Protein AF-A0AAT9QYH2-F1 (afdb_monomer)

Mean predicted aligned error: 5.4 Å

Sequence (71 aa):
MTQPVDADELLRRIRAARDWAAGEEERLLALAEGATDDVEGIGLAIQKTAFEVVRSALDEIIEPGTQRDGD

Nearest PDB structures (foldseek):
  5n5e-assembly1_e  TM=9.234E-01  e=5.491E-01  Pyrococcus furiosus COM1
  3k6c-assembly1_A  TM=9.271E-01  e=1.411E+00  Nitrosomonas europaea
  5l8f-assembly1_C  TM=8.444E-01  e=2.009E+00  Rhodospirillum rubrum ATCC 11170
  6suw-assembly3_V  TM=8.766E-01  e=2.699E+00  Rhodospirillum rubrum ATCC 11170
  5l8b-assembly1_J  TM=7.918E-01  e=2.398E+00  Rhodospirillum rubrum

Secondary structure (DSSP, 8-state):
-PPPPPHHHHHHHHHHHHHHHHHHHHHHHHHHHT--SHHHHHHHHHHHHHHHHHHHHHHHHHSTTTTTT--

Solvent-accessible surface area (backbone atoms only — not comparable to full-atom values): 4013 Å² total; per-residue (Å²): 133,84,74,87,74,52,69,69,57,50,50,51,50,51,50,52,52,30,54,49,25,52,53,48,29,54,53,29,49,59,49,35,75,66,48,90,46,70,68,59,27,52,54,30,50,53,53,25,51,54,28,48,53,52,26,50,54,44,45,39,72,76,44,71,66,73,74,71,79,79,124

Foldseek 3Di:
DDDDDDPVRVLVVLVVLLVVLVVLLVVLVVVLVVDPDPVSNVVSVVSSVVSVVSNVVSCCVNPNPPPVPPD

Radius of gyration: 15.67 Å; Cα contacts (8 Å, |Δi|>4): 47; chains: 1; bounding box: 36×31×38 Å

Structure (mmCIF, N/CA/C/O backbone):
data_AF-A0AAT9QYH2-F1
#
_entry.id   AF-A0AAT9QYH2-F1
#
loop_
_atom_site.group_PDB
_atom_site.id
_atom_site.type_symbol
_atom_site.label_atom_id
_atom_site.label_alt_id
_atom_site.label_comp_id
_atom_site.label_asym_id
_atom_site.label_entity_id
_atom_site.label_seq_id
_atom_site.pdbx_PDB_ins_code
_atom_site.Cartn_x
_atom_site.Cartn_y
_atom_site.Cartn_z
_atom_site.occupancy
_atom_site.B_iso_or_equiv
_atom_site.auth_seq_id
_atom_site.auth_comp_id
_atom_site.auth_asym_id
_atom_site.auth_atom_id
_atom_site.pdbx_PDB_model_num
ATOM 1 N N . MET A 1 1 ? -16.909 21.036 9.323 1.00 54.44 1 MET A N 1
ATOM 2 C CA . MET A 1 1 ? -16.972 20.135 10.491 1.00 54.44 1 MET A CA 1
ATOM 3 C C . MET A 1 1 ? -16.842 18.717 9.973 1.00 54.44 1 MET A C 1
ATOM 5 O O . MET A 1 1 ? -17.720 18.282 9.240 1.00 54.44 1 MET A O 1
ATOM 9 N N . THR A 1 2 ? -15.733 18.038 10.249 1.00 75.44 2 THR A N 1
ATOM 10 C CA . THR A 1 2 ? -15.597 16.607 9.954 1.00 75.44 2 THR A CA 1
ATOM 11 C C . THR A 1 2 ? -16.411 15.835 10.981 1.00 75.44 2 THR A C 1
ATOM 13 O O . THR A 1 2 ? -16.279 16.075 12.180 1.00 75.44 2 THR A O 1
ATOM 16 N N . GLN A 1 3 ? -17.300 14.965 10.507 1.00 79.38 3 GLN A N 1
ATOM 17 C CA . GLN A 1 3 ? -18.036 14.071 11.393 1.00 79.38 3 GLN A CA 1
ATOM 18 C C . GLN A 1 3 ? -17.049 13.074 12.016 1.00 79.38 3 GLN A C 1
ATOM 20 O O . GLN A 1 3 ? -16.124 12.647 11.314 1.00 79.38 3 GLN A O 1
ATOM 25 N N . PRO A 1 4 ? -17.213 12.714 13.300 1.00 81.06 4 PRO A N 1
ATOM 26 C CA . PRO A 1 4 ? -16.428 11.647 13.901 1.00 81.06 4 PRO A CA 1
ATOM 27 C C . PRO A 1 4 ? -16.591 10.380 13.059 1.00 81.06 4 PRO A C 1
ATOM 29 O O . PRO A 1 4 ? -17.710 9.993 12.723 1.00 81.06 4 PRO A O 1
ATOM 32 N N . VAL A 1 5 ? -15.473 9.773 12.678 1.00 83.06 5 VAL A N 1
ATOM 33 C CA . VAL A 1 5 ? -15.470 8.505 11.950 1.00 83.06 5 VAL A CA 1
ATOM 34 C C . VAL A 1 5 ? -15.489 7.389 12.985 1.00 83.06 5 VAL A C 1
ATOM 36 O O . VAL A 1 5 ? -14.701 7.417 13.929 1.00 83.06 5 VAL A O 1
ATOM 39 N N . ASP A 1 6 ? -16.400 6.434 12.816 1.00 91.75 6 ASP A N 1
ATOM 40 C CA . ASP A 1 6 ? -16.449 5.231 13.645 1.00 91.75 6 ASP A CA 1
ATOM 41 C C . ASP A 1 6 ? -15.143 4.428 13.514 1.00 91.75 6 ASP A C 1
ATOM 43 O O . ASP A 1 6 ? -14.530 4.400 12.443 1.00 91.75 6 ASP A O 1
ATOM 47 N N . ALA A 1 7 ? -14.716 3.770 14.590 1.00 92.69 7 ALA A N 1
ATOM 48 C CA . ALA A 1 7 ? -13.479 2.995 14.617 1.00 92.69 7 ALA A CA 1
ATOM 49 C C . ALA A 1 7 ? -13.479 1.896 13.541 1.00 92.69 7 ALA A C 1
ATOM 51 O O . ALA A 1 7 ? -12.470 1.699 12.863 1.00 92.69 7 ALA A O 1
ATOM 52 N N . ASP A 1 8 ? -14.629 1.261 13.300 1.00 94.69 8 ASP A N 1
ATOM 53 C CA . ASP A 1 8 ? -14.784 0.258 12.244 1.00 94.69 8 ASP A CA 1
ATOM 54 C C . ASP A 1 8 ? -14.647 0.861 10.844 1.00 94.69 8 ASP A C 1
ATOM 56 O O . ASP A 1 8 ? -14.069 0.252 9.945 1.00 94.69 8 ASP A O 1
ATOM 60 N N . GLU A 1 9 ? -15.165 2.073 10.641 1.00 95.88 9 GLU A N 1
ATOM 61 C CA . GLU A 1 9 ? -15.022 2.784 9.373 1.00 95.88 9 GLU A CA 1
ATOM 62 C C . GLU A 1 9 ? -13.574 3.216 9.136 1.00 95.88 9 GLU A C 1
ATOM 64 O O . GLU A 1 9 ? -13.072 3.111 8.016 1.00 95.88 9 GLU A O 1
ATOM 69 N N . LEU A 1 10 ? -12.874 3.644 10.187 1.00 95.56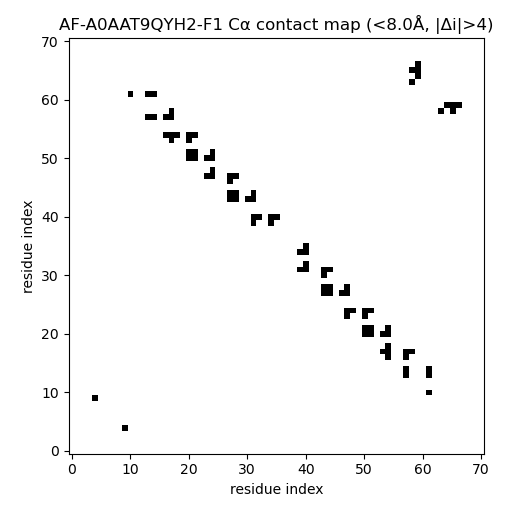 10 LEU A N 1
ATOM 70 C CA . LEU A 1 10 ? -11.450 3.937 10.104 1.00 95.56 10 LEU A CA 1
ATOM 71 C C . LEU A 1 10 ? -10.653 2.673 9.753 1.00 95.56 10 LEU A C 1
ATOM 73 O O . LEU A 1 10 ? -9.858 2.700 8.814 1.00 95.56 10 LEU A O 1
ATOM 77 N N . LEU A 1 11 ? -10.914 1.552 10.431 1.00 95.88 11 LEU A N 1
ATOM 78 C CA . LEU A 1 11 ? -10.248 0.279 10.157 1.00 95.88 11 LEU A CA 1
ATOM 79 C C . LEU A 1 11 ? -10.531 -0.226 8.734 1.00 95.88 11 LEU A C 1
ATOM 81 O O . LEU A 1 11 ? -9.615 -0.699 8.060 1.00 95.88 11 LEU A O 1
ATOM 85 N N . AR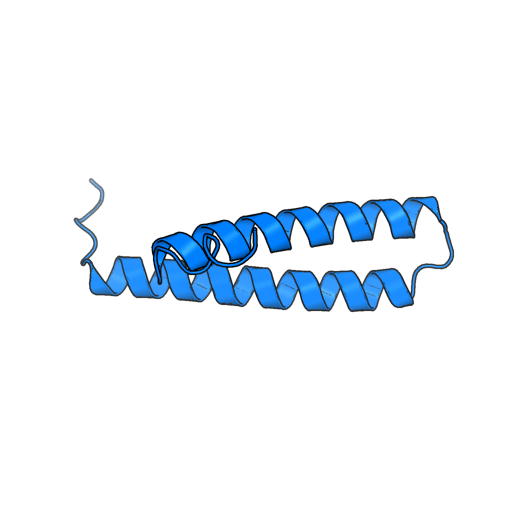G A 1 12 ? -11.766 -0.077 8.235 1.00 96.62 12 ARG A N 1
ATOM 86 C CA . ARG A 1 12 ? -12.110 -0.396 6.838 1.00 96.62 12 ARG A CA 1
ATOM 87 C C . ARG A 1 12 ? -11.281 0.414 5.845 1.00 96.62 12 ARG A C 1
ATOM 89 O O . ARG A 1 12 ? -10.777 -0.155 4.882 1.00 96.62 12 ARG A O 1
ATOM 96 N N . ARG A 1 13 ? -11.104 1.716 6.078 1.00 97.31 13 ARG A N 1
ATOM 97 C CA . ARG A 1 13 ? -10.296 2.583 5.201 1.00 97.31 13 ARG A CA 1
ATOM 98 C C . ARG A 1 13 ? -8.817 2.233 5.234 1.00 97.31 13 ARG A C 1
ATOM 100 O O . ARG A 1 13 ? -8.183 2.234 4.186 1.00 97.31 13 ARG A O 1
ATOM 107 N N . ILE A 1 14 ? -8.285 1.919 6.414 1.00 97.19 14 ILE A N 1
ATOM 108 C CA . ILE A 1 14 ? -6.887 1.501 6.578 1.00 97.19 14 ILE A CA 1
ATOM 109 C C . ILE A 1 14 ? -6.645 0.192 5.817 1.00 97.19 14 ILE A C 1
ATOM 111 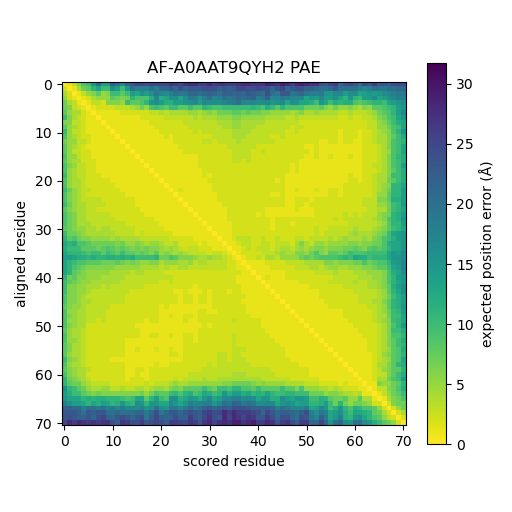O O . ILE A 1 14 ? -5.695 0.110 5.044 1.00 97.19 14 ILE A O 1
ATOM 115 N N . ARG A 1 15 ? -7.541 -0.797 5.950 1.00 97.81 15 ARG A N 1
ATOM 116 C CA . ARG A 1 15 ? -7.473 -2.050 5.179 1.00 97.81 15 ARG A CA 1
ATOM 117 C C . ARG A 1 15 ? -7.566 -1.808 3.674 1.00 97.81 15 ARG A C 1
ATOM 119 O O . ARG A 1 15 ? -6.733 -2.309 2.934 1.00 97.81 15 ARG A O 1
ATOM 126 N N . ALA A 1 16 ? -8.499 -0.968 3.227 1.00 98.19 16 ALA A N 1
ATOM 127 C CA . ALA A 1 16 ? -8.612 -0.626 1.811 1.00 98.19 16 ALA A CA 1
ATOM 128 C C . ALA A 1 16 ? -7.342 0.057 1.266 1.00 98.19 16 ALA A C 1
ATOM 130 O O . ALA A 1 16 ? -6.913 -0.237 0.154 1.00 98.19 16 ALA A O 1
ATOM 131 N N . ALA A 1 17 ? -6.715 0.944 2.047 1.00 98.19 17 ALA A N 1
ATOM 132 C CA . ALA A 1 17 ? -5.449 1.574 1.674 1.00 98.19 17 ALA A CA 1
ATOM 133 C C . ALA A 1 17 ? -4.292 0.563 1.614 1.00 98.19 17 ALA A C 1
ATOM 135 O O . ALA A 1 17 ? -3.453 0.646 0.720 1.00 98.19 17 ALA A O 1
ATOM 136 N N . ARG A 1 18 ? -4.264 -0.408 2.532 1.00 97.88 18 ARG A N 1
ATOM 137 C CA . ARG A 1 18 ? -3.279 -1.495 2.549 1.00 97.88 18 ARG A CA 1
ATOM 138 C C . ARG A 1 18 ? -3.411 -2.383 1.312 1.00 97.88 18 ARG A C 1
ATOM 140 O O . ARG A 1 18 ? -2.410 -2.659 0.659 1.00 97.88 18 ARG A O 1
ATOM 147 N N . ASP A 1 19 ? -4.632 -2.787 0.977 1.00 98.31 19 ASP A N 1
ATOM 148 C CA . ASP A 1 19 ? -4.904 -3.630 -0.191 1.00 98.31 19 ASP A CA 1
ATOM 149 C C . ASP A 1 19 ? -4.582 -2.888 -1.497 1.00 98.31 19 ASP A C 1
ATOM 151 O O . ASP A 1 19 ? -4.035 -3.468 -2.433 1.00 98.31 19 ASP A O 1
ATOM 155 N N . TRP A 1 20 ? -4.849 -1.579 -1.544 1.00 98.38 20 TRP A N 1
ATOM 156 C CA . TRP A 1 20 ? -4.421 -0.727 -2.651 1.00 98.38 20 TRP A CA 1
ATOM 157 C C . TRP A 1 20 ? -2.894 -0.667 -2.788 1.00 98.38 20 TRP A C 1
ATOM 159 O O . TRP A 1 20 ? -2.389 -0.824 -3.898 1.00 98.38 20 TRP A O 1
ATOM 169 N N . ALA A 1 21 ? -2.160 -0.479 -1.686 1.00 98.12 21 ALA A N 1
ATOM 170 C CA . ALA A 1 21 ? -0.698 -0.465 -1.712 1.00 98.12 21 ALA A CA 1
ATOM 171 C C . ALA A 1 21 ? -0.130 -1.802 -2.216 1.00 98.12 21 ALA A C 1
ATOM 173 O O . ALA A 1 21 ? 0.741 -1.797 -3.081 1.00 98.12 21 ALA A O 1
ATOM 174 N N . ALA A 1 22 ? -0.688 -2.931 -1.765 1.00 97.81 22 ALA A N 1
ATOM 175 C CA . ALA A 1 22 ? -0.308 -4.259 -2.249 1.00 97.81 22 ALA A CA 1
ATOM 176 C C . ALA A 1 22 ? -0.542 -4.420 -3.763 1.00 97.81 22 ALA A C 1
ATOM 178 O O . ALA A 1 22 ? 0.340 -4.882 -4.483 1.00 97.81 22 ALA A O 1
ATOM 179 N N . GLY A 1 23 ? -1.702 -3.985 -4.269 1.00 98.12 23 GLY A N 1
ATOM 180 C CA . GLY A 1 23 ? -1.991 -4.031 -5.706 1.00 98.12 23 GLY A CA 1
ATOM 181 C C . GLY A 1 23 ? -1.047 -3.156 -6.538 1.00 98.12 23 GLY A C 1
ATOM 182 O O . GLY A 1 23 ? -0.700 -3.501 -7.667 1.00 98.12 23 GLY A O 1
ATOM 183 N N . GLU A 1 24 ? -0.593 -2.036 -5.981 1.00 98.44 24 GLU A N 1
ATOM 184 C CA . GLU A 1 24 ? 0.361 -1.154 -6.645 1.00 98.44 24 GLU A CA 1
ATOM 185 C C . GLU A 1 24 ? 1.786 -1.728 -6.650 1.00 98.44 24 GLU A C 1
ATOM 187 O O . GLU A 1 24 ? 2.479 -1.606 -7.660 1.00 98.44 24 GLU A O 1
ATOM 192 N N . GLU A 1 25 ? 2.204 -2.429 -5.588 1.00 97.62 25 GLU A N 1
ATOM 193 C CA . GLU A 1 25 ? 3.450 -3.210 -5.581 1.00 97.62 25 GLU A CA 1
ATOM 194 C C . GLU A 1 25 ? 3.461 -4.255 -6.706 1.00 97.62 25 GLU A C 1
ATOM 196 O O . GLU A 1 25 ? 4.436 -4.340 -7.455 1.00 97.62 25 GLU A O 1
ATOM 201 N N . GLU A 1 26 ? 2.373 -5.018 -6.857 1.00 96.62 26 GLU A N 1
ATOM 202 C CA . GLU A 1 26 ? 2.228 -6.023 -7.919 1.00 96.62 26 GLU A CA 1
ATOM 203 C C . GLU A 1 26 ? 2.248 -5.382 -9.312 1.00 96.62 26 GLU A C 1
ATOM 205 O O . GLU A 1 26 ? 2.940 -5.859 -10.216 1.00 96.62 26 GLU A O 1
ATOM 210 N N . ARG A 1 27 ? 1.540 -4.259 -9.488 1.00 97.75 27 ARG A N 1
ATOM 211 C CA . ARG A 1 27 ? 1.517 -3.511 -10.752 1.00 97.75 27 ARG A CA 1
ATOM 212 C C . ARG A 1 27 ? 2.908 -3.008 -11.136 1.00 97.75 27 ARG A C 1
ATOM 214 O O . ARG A 1 27 ? 3.296 -3.101 -12.300 1.00 97.75 27 ARG A O 1
ATOM 221 N N . LEU A 1 28 ? 3.647 -2.452 -10.178 1.00 97.56 28 LEU A N 1
ATOM 222 C CA . LEU A 1 28 ? 4.988 -1.913 -10.401 1.00 97.56 28 LEU A CA 1
ATOM 223 C C . LEU A 1 28 ? 6.009 -3.019 -10.658 1.00 97.56 28 LEU A C 1
ATOM 225 O O . LEU A 1 28 ? 6.878 -2.836 -11.508 1.00 97.56 28 LEU A O 1
ATOM 229 N N . LEU A 1 29 ? 5.877 -4.169 -9.991 1.00 94.56 29 LEU A N 1
ATOM 230 C CA . LEU A 1 29 ? 6.687 -5.350 -10.277 1.00 94.56 29 LEU A CA 1
ATOM 231 C C . LEU A 1 29 ? 6.481 -5.822 -11.723 1.00 94.56 29 LEU A C 1
ATOM 233 O O . LEU A 1 29 ? 7.456 -5.963 -12.454 1.00 94.56 29 LEU A O 1
ATOM 237 N N . ALA A 1 30 ? 5.229 -5.967 -12.164 1.00 95.56 30 ALA A N 1
ATOM 238 C CA . ALA A 1 30 ? 4.917 -6.375 -13.534 1.00 95.56 30 ALA A CA 1
ATOM 239 C C . ALA A 1 30 ? 5.445 -5.381 -14.587 1.00 95.56 30 ALA A C 1
ATOM 241 O O . ALA A 1 30 ? 5.873 -5.780 -15.669 1.00 95.56 30 ALA A O 1
ATOM 242 N N . LEU A 1 31 ? 5.442 -4.079 -14.281 1.00 95.06 31 LEU A N 1
ATOM 243 C CA . LEU A 1 31 ? 6.056 -3.073 -15.150 1.00 95.06 31 LEU A CA 1
ATOM 244 C C . LEU A 1 31 ? 7.582 -3.162 -15.160 1.00 95.06 31 LEU A C 1
ATOM 246 O O . LEU A 1 31 ? 8.181 -3.029 -16.223 1.00 95.06 31 LEU A O 1
ATOM 250 N N . ALA A 1 32 ? 8.209 -3.395 -14.005 1.00 93.06 32 ALA A N 1
ATOM 251 C CA . ALA A 1 32 ? 9.660 -3.517 -13.900 1.00 93.06 32 ALA A CA 1
ATOM 252 C C . ALA A 1 32 ? 10.181 -4.737 -14.674 1.00 93.06 32 ALA A C 1
ATOM 254 O O . ALA A 1 32 ? 11.225 -4.650 -15.312 1.00 93.06 32 ALA A O 1
ATOM 255 N N . GLU A 1 33 ? 9.430 -5.842 -14.688 1.00 91.75 33 GLU A N 1
ATOM 256 C CA . GLU A 1 33 ? 9.730 -7.026 -15.507 1.00 91.75 33 GLU A CA 1
ATOM 257 C C . GLU A 1 33 ? 9.685 -6.739 -17.017 1.00 91.75 33 GLU A C 1
ATOM 259 O O . GLU A 1 33 ? 10.379 -7.393 -17.795 1.00 91.75 33 GLU A O 1
ATOM 264 N N . GLY A 1 34 ? 8.875 -5.762 -17.436 1.00 92.56 34 GLY A N 1
ATOM 265 C CA . GLY A 1 34 ? 8.760 -5.318 -18.825 1.00 92.56 34 GLY A CA 1
ATOM 266 C C . GLY A 1 34 ? 9.700 -4.173 -19.213 1.00 92.56 34 GLY A C 1
ATOM 267 O O . GLY A 1 34 ? 9.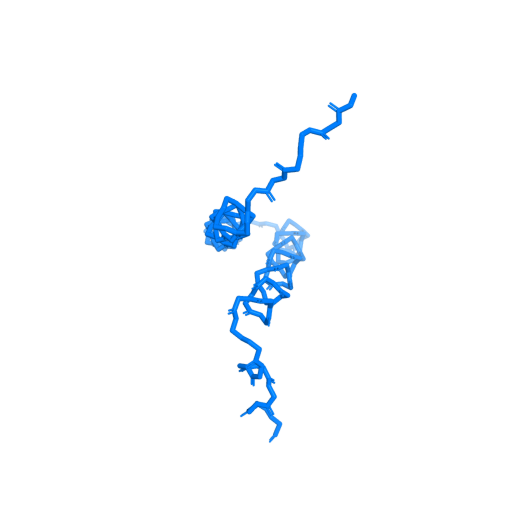698 -3.774 -20.380 1.00 92.56 34 GLY A O 1
ATOM 268 N N . ALA A 1 35 ? 10.476 -3.628 -18.272 1.00 92.38 35 ALA A N 1
ATOM 269 C CA . ALA A 1 35 ? 11.356 -2.495 -18.528 1.00 92.38 35 ALA A CA 1
ATOM 270 C C . ALA A 1 35 ? 12.519 -2.901 -19.445 1.00 92.38 35 ALA A C 1
ATOM 272 O O . ALA A 1 35 ? 13.186 -3.915 -19.238 1.00 92.38 35 ALA A O 1
ATOM 273 N N . THR A 1 36 ? 12.774 -2.086 -20.467 1.00 91.94 36 THR A N 1
ATOM 274 C CA . THR A 1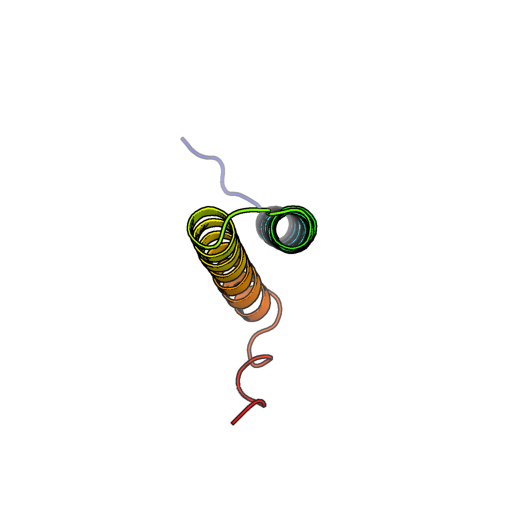 36 ? 13.884 -2.303 -21.413 1.00 91.94 36 THR A CA 1
ATOM 275 C C . THR A 1 36 ? 15.103 -1.434 -21.118 1.00 91.94 36 THR A C 1
ATOM 277 O O . THR A 1 36 ? 16.148 -1.624 -21.736 1.00 91.94 36 THR A O 1
ATOM 280 N N . ASP A 1 37 ? 14.954 -0.466 -20.214 1.00 94.38 37 ASP A N 1
ATOM 281 C CA . ASP A 1 37 ? 15.993 0.466 -19.794 1.00 94.38 37 ASP A CA 1
ATOM 282 C C . ASP A 1 37 ? 16.246 0.356 -18.283 1.00 94.38 37 ASP A C 1
ATOM 284 O O . ASP A 1 37 ? 15.314 0.269 -17.479 1.00 94.38 37 ASP A O 1
ATOM 288 N N . ASP A 1 38 ? 17.520 0.396 -17.894 1.00 90.38 38 ASP A N 1
ATOM 289 C CA . ASP A 1 38 ? 17.939 0.213 -16.503 1.00 90.38 38 ASP A CA 1
ATOM 290 C C . ASP A 1 38 ? 17.480 1.374 -15.606 1.00 90.38 38 ASP A C 1
ATOM 292 O O . ASP A 1 38 ? 17.154 1.167 -14.434 1.00 90.38 38 ASP A O 1
ATOM 296 N N . VAL A 1 39 ? 17.4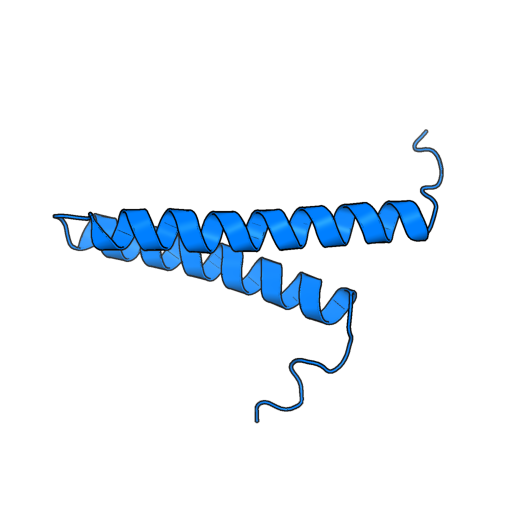24 2.604 -16.133 1.00 94.06 39 VAL A N 1
ATOM 297 C CA . VAL A 1 39 ? 16.984 3.776 -15.358 1.00 94.06 39 VAL A CA 1
ATOM 298 C C . VAL A 1 39 ? 15.488 3.684 -15.066 1.00 94.06 39 VAL A C 1
ATOM 300 O O . VAL A 1 39 ? 15.063 3.954 -13.939 1.00 94.06 39 VAL A O 1
ATOM 303 N N . GLU A 1 40 ? 14.696 3.255 -16.049 1.00 93.44 40 GLU A N 1
ATOM 304 C CA . GLU A 1 40 ? 13.274 2.960 -15.868 1.00 93.44 40 GLU A CA 1
ATOM 305 C C . GLU A 1 40 ? 13.057 1.850 -14.827 1.00 93.44 40 GLU A C 1
ATOM 307 O O . GLU A 1 40 ? 12.280 2.038 -13.885 1.00 93.44 40 GLU A O 1
ATOM 312 N N . GLY A 1 41 ? 13.798 0.742 -14.933 1.00 94.25 41 GLY A N 1
ATOM 313 C CA . GLY A 1 41 ? 13.726 -0.369 -13.981 1.00 94.25 41 GLY A CA 1
ATOM 314 C C . GLY A 1 41 ? 14.032 0.057 -12.541 1.00 94.25 41 GLY A C 1
ATOM 315 O O . GLY A 1 41 ? 13.286 -0.277 -11.617 1.00 94.25 41 GLY A O 1
ATOM 316 N N . ILE A 1 42 ? 15.074 0.871 -12.338 1.00 95.19 42 ILE A N 1
ATOM 317 C CA . ILE A 1 42 ? 15.408 1.439 -11.020 1.00 95.19 42 ILE A CA 1
ATOM 318 C C . ILE A 1 42 ? 14.281 2.349 -10.512 1.00 95.19 42 ILE A C 1
ATOM 320 O O . ILE A 1 42 ? 13.903 2.270 -9.341 1.00 95.19 42 ILE A O 1
ATOM 324 N N . GLY A 1 43 ? 13.720 3.200 -11.375 1.00 96.75 43 GLY A N 1
ATOM 325 C CA . GLY A 1 43 ? 12.613 4.088 -11.015 1.00 96.75 43 GLY A CA 1
ATOM 326 C C . GLY A 1 43 ? 11.364 3.330 -10.554 1.00 96.75 43 GLY A C 1
ATOM 327 O O . GLY A 1 43 ? 10.731 3.723 -9.571 1.00 96.75 43 GLY A O 1
ATOM 328 N N . LEU A 1 44 ? 11.035 2.226 -11.226 1.00 97.00 44 LEU A N 1
ATOM 329 C CA . LEU A 1 44 ? 9.923 1.343 -10.866 1.00 97.00 44 LEU A CA 1
ATOM 330 C C . LEU A 1 44 ? 10.195 0.587 -9.560 1.00 97.00 44 LEU A C 1
ATOM 332 O O . LEU A 1 44 ? 9.307 0.502 -8.712 1.00 97.00 44 LEU A O 1
ATOM 336 N N . ALA A 1 45 ? 11.428 0.119 -9.346 1.00 94.94 45 ALA A N 1
ATOM 337 C CA . ALA A 1 45 ? 11.826 -0.530 -8.099 1.00 94.94 45 ALA A CA 1
ATOM 338 C C . ALA A 1 45 ? 11.718 0.418 -6.892 1.00 94.94 45 ALA A C 1
ATOM 340 O O . ALA A 1 45 ? 11.193 0.031 -5.850 1.00 94.94 45 ALA A O 1
ATOM 341 N N . ILE A 1 46 ? 12.146 1.679 -7.032 1.00 96.88 46 ILE A N 1
ATOM 342 C CA . ILE A 1 46 ? 12.006 2.693 -5.973 1.00 96.88 46 ILE A CA 1
ATOM 343 C C . ILE A 1 46 ? 10.530 2.944 -5.649 1.00 96.88 46 ILE A C 1
ATOM 345 O O . ILE A 1 46 ? 10.160 3.006 -4.475 1.00 96.88 46 ILE A O 1
ATOM 349 N N . GLN A 1 47 ? 9.679 3.065 -6.673 1.00 97.19 47 GLN A N 1
ATOM 350 C CA . GLN A 1 47 ? 8.239 3.231 -6.471 1.00 97.19 47 GLN A CA 1
ATOM 351 C C . GLN A 1 47 ? 7.637 2.018 -5.759 1.00 97.19 47 GLN A C 1
ATOM 353 O O . GLN A 1 47 ? 6.908 2.201 -4.788 1.00 97.19 47 GLN A O 1
ATOM 358 N N . LYS A 1 48 ? 7.991 0.792 -6.171 1.00 97.56 48 LYS A N 1
ATOM 359 C CA . LYS A 1 48 ? 7.527 -0.437 -5.513 1.00 97.56 48 LYS A CA 1
ATOM 360 C C . LYS A 1 48 ? 7.892 -0.419 -4.028 1.00 97.56 48 LYS A C 1
ATOM 362 O O . LYS A 1 48 ? 7.025 -0.640 -3.189 1.00 97.56 48 LYS A O 1
ATOM 367 N N . THR A 1 49 ? 9.144 -0.102 -3.697 1.00 97.12 49 THR A N 1
ATOM 368 C CA . THR A 1 49 ? 9.608 -0.020 -2.304 1.00 97.12 49 THR A CA 1
ATOM 369 C C . THR A 1 49 ? 8.817 1.008 -1.494 1.00 97.12 49 THR A C 1
ATOM 371 O O . THR A 1 49 ? 8.526 0.775 -0.324 1.00 97.12 49 THR A O 1
ATOM 374 N N . ALA A 1 50 ? 8.421 2.137 -2.090 1.00 97.69 50 ALA A N 1
ATOM 375 C CA . ALA A 1 50 ? 7.593 3.120 -1.395 1.00 97.69 50 ALA A CA 1
ATOM 376 C C . ALA A 1 50 ? 6.219 2.544 -1.001 1.00 97.69 50 ALA A C 1
ATOM 378 O O . ALA A 1 50 ? 5.773 2.752 0.129 1.00 97.69 50 ALA A O 1
ATOM 379 N N . PHE A 1 51 ? 5.574 1.788 -1.894 1.00 97.81 51 PHE A N 1
ATOM 380 C CA . PHE A 1 51 ? 4.307 1.114 -1.591 1.00 97.81 51 PHE A CA 1
ATOM 381 C C . PHE A 1 51 ? 4.469 -0.017 -0.578 1.00 97.81 51 PHE A C 1
ATOM 383 O O . PHE A 1 51 ? 3.649 -0.124 0.331 1.00 97.81 51 PHE A O 1
ATOM 390 N N . GLU A 1 52 ? 5.569 -0.765 -0.651 1.00 97.31 52 GLU A N 1
ATOM 391 C CA . GLU A 1 52 ? 5.918 -1.800 0.324 1.00 97.31 52 GLU A CA 1
ATOM 392 C C . GLU A 1 52 ? 6.067 -1.232 1.741 1.00 97.31 52 GLU A C 1
ATOM 394 O O . GLU A 1 52 ? 5.501 -1.775 2.689 1.00 97.31 52 GLU A O 1
ATOM 399 N N . VAL A 1 53 ? 6.752 -0.092 1.892 1.00 97.44 53 VAL A N 1
ATOM 400 C CA . VAL A 1 53 ? 6.896 0.600 3.185 1.00 97.44 53 VAL A CA 1
ATOM 401 C C . VAL A 1 53 ? 5.547 1.100 3.706 1.00 97.44 53 VAL A C 1
ATOM 403 O O . VAL A 1 53 ? 5.262 0.975 4.897 1.00 97.44 53 VAL A O 1
ATOM 406 N N . VAL A 1 54 ? 4.689 1.645 2.837 1.00 96.75 54 VAL A N 1
ATOM 407 C CA . VAL A 1 54 ? 3.339 2.077 3.233 1.00 96.75 54 VAL A CA 1
ATOM 408 C C . VAL A 1 54 ? 2.498 0.883 3.679 1.00 96.75 54 VAL A C 1
ATOM 410 O O . VAL A 1 54 ? 1.884 0.944 4.744 1.00 96.75 54 VAL A O 1
ATOM 413 N N . ARG A 1 55 ? 2.490 -0.215 2.914 1.00 97.00 55 ARG A N 1
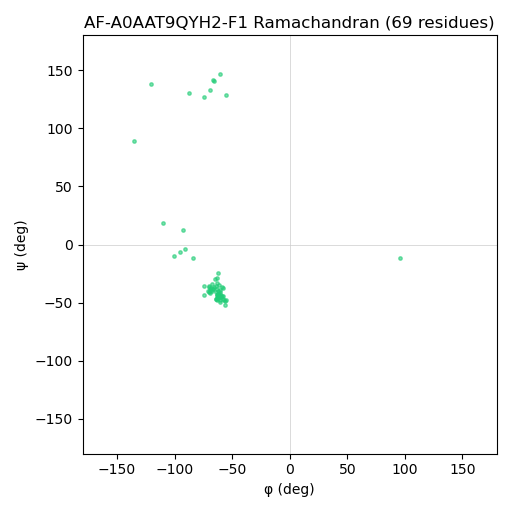ATOM 414 C CA . ARG A 1 55 ? 1.776 -1.444 3.275 1.00 97.00 55 ARG A CA 1
ATOM 415 C C . ARG 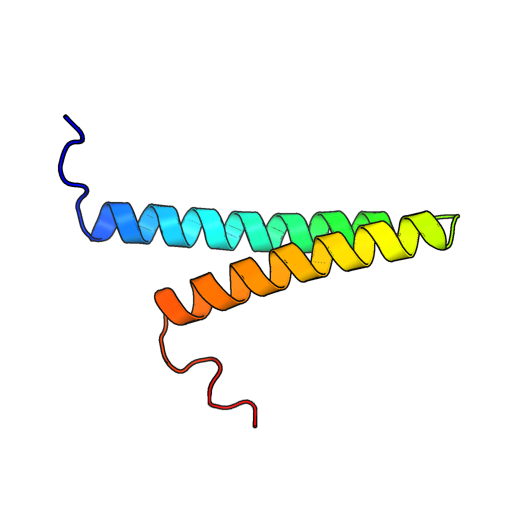A 1 55 ? 2.268 -1.984 4.614 1.00 97.00 55 ARG A C 1
ATOM 417 O O . ARG A 1 55 ? 1.447 -2.262 5.479 1.00 97.00 55 ARG A O 1
ATOM 424 N N . SER A 1 56 ? 3.583 -2.044 4.800 1.00 95.56 56 SER A N 1
ATOM 425 C CA . SER A 1 56 ? 4.251 -2.424 6.047 1.00 95.56 56 SER A CA 1
ATOM 426 C C . SER A 1 56 ? 3.789 -1.557 7.232 1.00 95.56 56 SER A C 1
ATOM 428 O O . SER A 1 56 ? 3.386 -2.082 8.270 1.00 95.56 56 SER A O 1
ATOM 430 N N . ALA A 1 57 ? 3.753 -0.233 7.094 1.00 96.81 57 ALA A N 1
ATOM 431 C CA . ALA A 1 57 ? 3.260 0.633 8.165 1.00 96.81 57 ALA A CA 1
ATOM 432 C C . ALA A 1 57 ? 1.771 0.386 8.485 1.00 96.81 57 ALA A C 1
ATOM 434 O O . ALA A 1 57 ? 1.374 0.406 9.649 1.00 96.81 57 ALA A O 1
ATOM 435 N N . LEU A 1 58 ? 0.942 0.140 7.464 1.00 96.81 58 LEU A N 1
ATOM 436 C CA . LEU A 1 58 ? -0.480 -0.173 7.643 1.00 96.81 58 LEU A CA 1
ATOM 437 C C . LEU A 1 58 ? -0.690 -1.559 8.269 1.00 96.81 58 LEU A C 1
ATOM 439 O O . LEU A 1 58 ? -1.600 -1.711 9.081 1.00 96.81 58 LEU A O 1
ATOM 443 N N . ASP A 1 59 ? 0.157 -2.534 7.931 1.00 96.50 59 ASP A N 1
ATOM 444 C CA . ASP A 1 59 ? 0.212 -3.858 8.556 1.00 96.50 59 ASP A CA 1
ATOM 445 C C . ASP A 1 59 ? 0.417 -3.735 10.066 1.00 96.50 59 ASP A C 1
ATOM 447 O O . ASP A 1 59 ? -0.395 -4.244 10.828 1.00 96.50 59 ASP A O 1
ATOM 451 N N . GLU A 1 60 ? 1.423 -2.976 10.501 1.00 96.19 60 GLU A N 1
ATOM 452 C CA . GLU A 1 60 ? 1.714 -2.769 11.927 1.00 96.19 60 GLU A CA 1
ATOM 453 C C . GLU A 1 60 ? 0.590 -2.007 12.660 1.00 96.19 60 GLU A C 1
ATOM 455 O O . GLU A 1 60 ? 0.365 -2.213 13.850 1.00 96.19 60 GLU A O 1
ATOM 460 N N . ILE A 1 61 ? -0.155 -1.135 11.968 1.00 94.62 61 ILE A N 1
ATOM 461 C CA . ILE A 1 61 ? -1.331 -0.461 12.547 1.00 94.62 61 ILE A CA 1
ATOM 462 C C . ILE A 1 61 ? -2.499 -1.442 12.733 1.00 94.62 61 ILE A C 1
ATOM 464 O O . ILE A 1 61 ? -3.224 -1.347 13.725 1.00 94.62 61 ILE A O 1
ATOM 468 N N . ILE A 1 62 ? -2.720 -2.341 11.769 1.00 94.81 62 ILE A N 1
ATOM 469 C CA . ILE A 1 62 ? -3.814 -3.325 11.800 1.00 94.81 62 ILE A CA 1
ATOM 470 C C . ILE A 1 62 ? -3.503 -4.449 12.792 1.00 94.81 62 ILE A C 1
ATOM 472 O O . ILE A 1 62 ? -4.387 -4.860 13.545 1.00 94.81 62 ILE A O 1
ATOM 476 N N . GLU A 1 63 ? -2.268 -4.935 12.778 1.00 93.75 63 GLU A N 1
ATOM 477 C CA . GLU A 1 63 ? -1.766 -6.032 13.595 1.00 93.75 63 GLU A CA 1
ATOM 478 C C . GLU A 1 63 ? -0.391 -5.639 14.168 1.00 93.75 63 GLU A C 1
ATOM 480 O O . GLU A 1 63 ? 0.651 -5.855 13.543 1.00 93.75 63 GLU A O 1
ATOM 485 N N . PRO A 1 64 ? -0.371 -5.002 15.352 1.00 91.19 64 PRO A N 1
ATOM 486 C CA . PRO A 1 64 ? 0.872 -4.577 15.982 1.00 91.19 64 PRO A CA 1
ATOM 487 C C . PRO A 1 64 ? 1.745 -5.761 16.398 1.00 91.19 64 PRO A C 1
ATOM 489 O O . PRO A 1 64 ? 1.250 -6.745 16.949 1.00 91.19 64 PRO A O 1
ATOM 492 N N . GLY A 1 65 ? 3.057 -5.632 16.217 1.00 85.38 65 GLY A N 1
ATOM 493 C CA . GLY A 1 65 ? 4.049 -6.643 16.579 1.00 85.38 65 GLY A CA 1
ATOM 494 C C . GLY A 1 65 ? 4.466 -7.559 15.431 1.00 85.38 65 GLY A C 1
ATOM 495 O O . GLY A 1 65 ? 5.496 -8.218 15.549 1.00 85.38 65 GLY A O 1
ATOM 496 N N . THR A 1 66 ? 3.757 -7.542 14.302 1.00 75.50 66 THR A N 1
ATOM 497 C CA . THR A 1 66 ? 4.022 -8.427 13.155 1.00 75.50 66 THR A CA 1
ATOM 498 C C . THR A 1 66 ? 5.405 -8.203 12.535 1.00 75.50 66 THR A C 1
ATOM 500 O O . THR A 1 66 ? 5.973 -9.115 11.940 1.00 75.50 66 THR A O 1
ATOM 503 N N . GLN A 1 67 ? 5.988 -7.009 12.694 1.00 69.56 67 GLN A N 1
ATOM 504 C CA . GLN A 1 67 ? 7.333 -6.704 12.182 1.00 69.56 67 GLN A CA 1
ATOM 505 C C . GLN A 1 67 ? 8.464 -6.881 13.193 1.00 69.56 67 GLN A C 1
ATOM 507 O O . GLN A 1 67 ? 9.629 -6.746 12.825 1.00 69.56 67 GLN A O 1
ATOM 512 N N . ARG A 1 68 ? 8.161 -7.168 14.464 1.00 59.53 68 ARG A N 1
ATOM 513 C CA . ARG A 1 68 ? 9.191 -7.309 15.509 1.00 59.53 68 ARG A CA 1
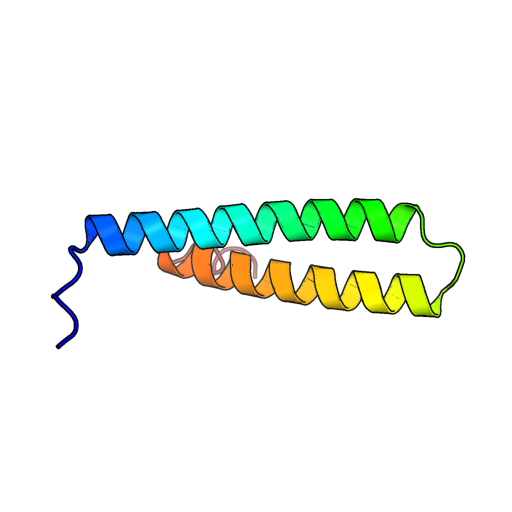ATOM 514 C C . ARG A 1 68 ? 9.818 -8.703 15.561 1.00 59.53 68 ARG A C 1
ATOM 516 O O . ARG A 1 68 ? 10.849 -8.851 16.204 1.00 59.53 68 ARG A O 1
ATOM 523 N N . ASP A 1 69 ? 9.241 -9.680 14.864 1.00 53.66 69 ASP A N 1
ATOM 524 C CA . ASP A 1 69 ? 9.701 -11.077 14.846 1.00 53.66 69 ASP A CA 1
ATOM 525 C C . ASP A 1 69 ? 10.686 -11.392 13.694 1.00 53.66 69 ASP A C 1
ATOM 527 O O . ASP A 1 69 ? 10.959 -12.556 13.406 1.00 53.66 69 ASP A O 1
ATOM 531 N N . GLY A 1 70 ? 11.213 -10.364 13.015 1.00 52.34 70 GLY A N 1
ATOM 532 C CA . GLY A 1 70 ? 12.133 -10.488 11.876 1.00 52.34 70 GLY A CA 1
ATOM 533 C C . GLY A 1 70 ? 13.587 -10.059 12.129 1.00 52.34 70 GLY A C 1
ATOM 534 O O . GLY A 1 70 ? 14.273 -9.780 11.146 1.00 52.34 70 GLY A O 1
ATOM 535 N N . ASP A 1 71 ? 14.030 -9.963 13.391 1.00 38.62 71 ASP A N 1
ATOM 536 C CA . ASP A 1 71 ? 15.425 -9.657 13.796 1.00 38.62 71 ASP A CA 1
ATOM 537 C C . ASP A 1 71 ? 16.195 -10.929 14.202 1.00 38.62 71 ASP A C 1
ATOM 539 O O . ASP A 1 71 ? 15.677 -11.691 15.055 1.00 38.62 71 ASP A O 1
#

pLDDT: mean 91.02, std 12.37, range [38.62, 98.44]